Protein AF-A0A504YP47-F1 (afdb_monomer_lite)

pLDDT: mean 89.41, std 5.27, range [58.12, 94.5]

Structure (mmCIF, N/CA/C/O backbone):
data_AF-A0A504YP47-F1
#
_entry.id   AF-A0A504YP47-F1
#
loop_
_atom_site.group_PDB
_atom_site.id
_atom_site.type_symbol
_atom_site.label_atom_id
_atom_site.label_alt_id
_atom_site.label_comp_id
_atom_site.label_asym_id
_atom_site.label_entity_id
_atom_site.label_seq_id
_atom_site.pdbx_PDB_ins_code
_atom_site.Cartn_x
_atom_site.Cartn_y
_atom_site.Cartn_z
_atom_site.occupancy
_atom_site.B_iso_or_equiv
_atom_site.auth_seq_id
_atom_site.auth_comp_id
_atom_site.auth_asym_id
_atom_site.auth_atom_id
_atom_site.pdbx_PDB_model_num
ATOM 1 N N . MET A 1 1 ? 2.021 3.410 6.208 1.00 84.12 1 MET A N 1
ATOM 2 C CA . MET A 1 1 ? 1.884 1.994 5.800 1.00 84.12 1 MET A CA 1
ATOM 3 C C . MET A 1 1 ? 1.279 1.116 6.888 1.00 84.12 1 MET A C 1
ATOM 5 O O . MET A 1 1 ? 0.226 0.559 6.627 1.00 84.12 1 MET A O 1
ATOM 9 N N . CYS A 1 2 ? 1.832 1.035 8.106 1.00 88.00 2 CYS A N 1
ATOM 10 C CA . CYS A 1 2 ? 1.293 0.167 9.175 1.00 88.00 2 CYS A CA 1
ATOM 11 C C . CYS A 1 2 ? -0.195 0.397 9.481 1.00 88.00 2 CYS A C 1
ATOM 13 O O . CYS A 1 2 ? -0.972 -0.548 9.510 1.00 88.00 2 CYS A O 1
ATOM 15 N N . HIS A 1 3 ? -0.620 1.658 9.582 1.00 89.50 3 HIS A N 1
ATOM 16 C CA . HIS A 1 3 ? -2.035 2.006 9.749 1.00 89.50 3 HIS A CA 1
ATOM 17 C C . HIS A 1 3 ? -2.927 1.551 8.575 1.00 89.50 3 HIS A C 1
ATOM 19 O O . HIS A 1 3 ? -4.078 1.180 8.773 1.00 89.50 3 HIS A O 1
ATOM 25 N N . MET A 1 4 ? -2.414 1.564 7.339 1.00 90.25 4 MET A N 1
ATOM 26 C CA . MET A 1 4 ? -3.180 1.123 6.166 1.00 90.25 4 MET A CA 1
ATOM 27 C C . MET A 1 4 ? -3.372 -0.397 6.165 1.00 90.25 4 MET A C 1
ATOM 29 O O . MET A 1 4 ? -4.451 -0.868 5.832 1.00 90.25 4 MET A O 1
ATOM 33 N N . TYR A 1 5 ? -2.358 -1.152 6.591 1.00 91.38 5 TYR A N 1
ATOM 34 C CA . TYR A 1 5 ? -2.474 -2.597 6.800 1.00 91.38 5 TYR A CA 1
ATOM 35 C C . TYR A 1 5 ? -3.440 -2.929 7.944 1.00 91.38 5 TYR A C 1
ATOM 37 O O . TYR A 1 5 ? -4.297 -3.792 7.786 1.00 91.38 5 TYR A O 1
ATOM 45 N N . ALA A 1 6 ? -3.400 -2.172 9.044 1.00 89.81 6 ALA A N 1
ATOM 46 C CA . ALA A 1 6 ? -4.342 -2.349 10.149 1.00 89.81 6 ALA A CA 1
ATOM 47 C C . ALA A 1 6 ? -5.813 -2.155 9.719 1.00 89.81 6 ALA A C 1
ATOM 49 O O . ALA A 1 6 ? -6.683 -2.885 10.184 1.00 89.81 6 ALA A O 1
ATOM 50 N N . ARG A 1 7 ? -6.108 -1.243 8.775 1.00 89.94 7 ARG A N 1
ATOM 51 C CA . ARG A 1 7 ? -7.463 -1.093 8.190 1.00 89.94 7 ARG A CA 1
ATOM 52 C C . ARG A 1 7 ? -7.944 -2.330 7.424 1.00 89.94 7 ARG A C 1
ATOM 54 O O . ARG A 1 7 ? -9.146 -2.530 7.283 1.00 89.94 7 ARG A O 1
ATOM 61 N N . TYR A 1 8 ? -7.017 -3.142 6.927 1.00 88.81 8 TYR A N 1
ATOM 62 C CA . TYR A 1 8 ? -7.295 -4.434 6.305 1.00 88.81 8 TYR A CA 1
ATOM 63 C C . TYR A 1 8 ? -7.292 -5.594 7.308 1.00 88.81 8 TYR A C 1
ATOM 65 O O . TYR A 1 8 ? -7.351 -6.740 6.880 1.00 88.81 8 TYR A O 1
ATOM 73 N N . ASN A 1 9 ? -7.259 -5.304 8.616 1.00 88.62 9 ASN A N 1
ATOM 74 C CA . ASN A 1 9 ? -7.150 -6.287 9.696 1.00 88.62 9 ASN A CA 1
ATOM 75 C C . ASN A 1 9 ? -5.875 -7.153 9.615 1.00 88.62 9 ASN A C 1
ATOM 77 O O . ASN A 1 9 ? -5.836 -8.272 10.116 1.00 88.62 9 ASN A O 1
ATOM 81 N N . GLU A 1 10 ? -4.825 -6.624 8.981 1.00 88.81 10 GLU A N 1
ATOM 82 C CA . GLU A 1 10 ? -3.507 -7.252 8.909 1.00 88.81 10 GLU A CA 1
ATOM 83 C C . GLU A 1 10 ? -2.625 -6.821 10.087 1.00 88.81 10 GLU A C 1
ATOM 85 O O . GLU A 1 10 ? -2.787 -5.736 10.658 1.00 88.81 10 GLU A O 1
ATOM 90 N N . CYS A 1 11 ? -1.630 -7.646 10.423 1.00 88.19 11 CYS A N 1
ATOM 91 C CA . CYS A 1 11 ? -0.679 -7.339 11.488 1.00 88.19 11 CYS A CA 1
ATOM 92 C C . CYS A 1 11 ? 0.088 -6.029 11.220 1.00 88.19 11 CYS A C 1
ATOM 94 O O . CYS A 1 11 ? 0.519 -5.733 10.104 1.00 88.19 11 CYS A O 1
ATOM 96 N N . LEU A 1 12 ? 0.363 -5.264 12.283 1.00 85.88 12 LEU A N 1
ATOM 97 C CA . LEU A 1 12 ? 1.102 -3.995 12.190 1.00 85.88 12 LEU A CA 1
ATOM 98 C C . LEU A 1 12 ? 2.524 -4.168 11.613 1.00 85.88 12 LEU A C 1
ATOM 100 O O . LEU A 1 12 ? 3.062 -3.242 11.005 1.00 85.88 12 LEU A O 1
ATOM 104 N N . PHE A 1 13 ? 3.114 -5.356 11.791 1.00 87.75 13 PHE A N 1
ATOM 105 C CA . PHE A 1 13 ? 4.450 -5.720 11.307 1.00 87.75 13 PHE A CA 1
ATOM 106 C C . PHE A 1 13 ? 4.473 -6.246 9.870 1.00 87.75 13 PHE A C 1
ATOM 108 O O . PHE A 1 13 ? 5.544 -6.300 9.269 1.00 87.75 13 PHE A O 1
ATOM 115 N N . THR A 1 14 ? 3.320 -6.579 9.286 1.00 88.25 14 THR A N 1
ATOM 116 C CA . THR A 1 14 ? 3.214 -7.047 7.898 1.00 88.25 14 THR A CA 1
ATOM 117 C C . THR A 1 14 ? 3.965 -6.145 6.903 1.00 88.25 14 THR A C 1
ATOM 119 O O . THR A 1 14 ? 4.771 -6.669 6.132 1.00 88.25 14 THR A O 1
ATOM 122 N N . PRO A 1 15 ? 3.838 -4.800 6.937 1.00 86.25 15 PRO A N 1
ATOM 123 C CA . PRO A 1 15 ? 4.593 -3.944 6.023 1.00 86.25 15 PRO A CA 1
ATOM 124 C C . PRO A 1 15 ? 6.103 -3.875 6.285 1.00 86.25 15 PRO A C 1
ATOM 126 O O . PRO A 1 15 ? 6.822 -3.386 5.421 1.00 86.25 15 PRO A O 1
ATOM 129 N N . ALA A 1 16 ? 6.590 -4.308 7.450 1.00 86.88 16 ALA A N 1
ATOM 130 C CA . ALA A 1 16 ? 8.022 -4.345 7.756 1.00 86.88 16 ALA A CA 1
ATOM 131 C C . ALA A 1 16 ? 8.689 -5.651 7.289 1.00 86.88 16 ALA A C 1
ATOM 133 O O . ALA A 1 16 ? 9.891 -5.669 7.048 1.00 86.88 16 ALA A O 1
ATOM 134 N N . ILE A 1 17 ? 7.911 -6.733 7.166 1.00 88.94 17 ILE A N 1
ATOM 135 C CA . ILE A 1 17 ? 8.399 -8.068 6.789 1.00 88.94 17 ILE A CA 1
ATOM 136 C C . ILE A 1 17 ? 8.287 -8.291 5.274 1.00 88.94 17 ILE A C 1
ATOM 138 O O . ILE A 1 17 ? 9.126 -8.960 4.675 1.00 88.94 17 ILE A O 1
ATOM 142 N N . ILE A 1 18 ? 7.250 -7.738 4.642 1.00 88.81 18 ILE A N 1
ATOM 143 C CA . ILE A 1 18 ? 6.984 -7.948 3.218 1.00 88.81 18 ILE A CA 1
ATOM 144 C C . ILE A 1 18 ? 7.908 -7.092 2.349 1.00 88.81 18 ILE A C 1
ATOM 146 O O . ILE A 1 18 ? 8.037 -5.883 2.538 1.00 88.81 18 ILE A O 1
ATOM 150 N N . LEU A 1 19 ? 8.481 -7.720 1.320 1.00 84.00 19 LEU A N 1
ATOM 151 C CA . LEU A 1 19 ? 9.195 -7.027 0.255 1.00 84.00 19 LEU A CA 1
ATOM 152 C C . LEU A 1 19 ? 8.203 -6.183 -0.569 1.00 84.00 19 LEU A C 1
ATOM 154 O O . LEU A 1 19 ? 7.264 -6.719 -1.154 1.00 84.00 19 LEU A O 1
ATOM 158 N N . PHE A 1 20 ? 8.426 -4.868 -0.630 1.00 86.56 20 PHE A N 1
ATOM 159 C CA . PHE A 1 20 ? 7.562 -3.892 -1.317 1.00 86.56 20 PHE A CA 1
ATOM 160 C C . PHE A 1 20 ? 6.112 -3.842 -0.791 1.00 86.56 20 PHE A C 1
ATOM 162 O O . PHE A 1 20 ? 5.159 -4.116 -1.527 1.00 86.56 20 PHE A O 1
ATOM 169 N N . PRO A 1 21 ? 5.904 -3.403 0.463 1.00 90.19 21 PRO A N 1
ATOM 170 C CA . PRO A 1 21 ? 4.580 -3.390 1.086 1.00 90.19 21 PRO A CA 1
ATOM 171 C C . PRO A 1 21 ? 3.576 -2.475 0.366 1.00 90.19 21 PRO A C 1
ATOM 173 O O . PRO A 1 21 ? 2.380 -2.745 0.365 1.00 90.19 21 PRO A O 1
ATOM 176 N N . GLY A 1 22 ? 4.032 -1.406 -0.297 1.00 90.25 22 GLY A N 1
ATOM 177 C CA . GLY A 1 22 ? 3.152 -0.537 -1.091 1.00 90.25 22 GLY A CA 1
ATOM 178 C C . GLY A 1 22 ? 2.543 -1.248 -2.293 1.00 90.25 22 GLY A C 1
ATOM 179 O O . GLY A 1 22 ? 1.327 -1.208 -2.481 1.00 90.25 22 GLY A O 1
ATOM 180 N N . LEU A 1 23 ? 3.369 -1.977 -3.047 1.00 92.25 23 LEU A N 1
ATOM 181 C CA . LEU A 1 23 ? 2.926 -2.735 -4.214 1.00 92.25 23 LEU A CA 1
ATOM 182 C C . LEU A 1 23 ? 1.972 -3.866 -3.817 1.00 92.25 23 LEU A C 1
ATOM 184 O O . LEU A 1 23 ? 0.931 -4.027 -4.453 1.00 92.25 23 LEU A O 1
ATOM 188 N N . VAL A 1 24 ? 2.302 -4.610 -2.756 1.00 93.25 24 VAL A N 1
ATOM 189 C CA . VAL A 1 24 ? 1.475 -5.721 -2.261 1.00 93.25 24 VAL A CA 1
ATOM 190 C C . VAL A 1 24 ? 0.127 -5.225 -1.747 1.00 93.25 24 VAL A C 1
ATOM 192 O O . VAL A 1 24 ? -0.913 -5.757 -2.127 1.00 93.25 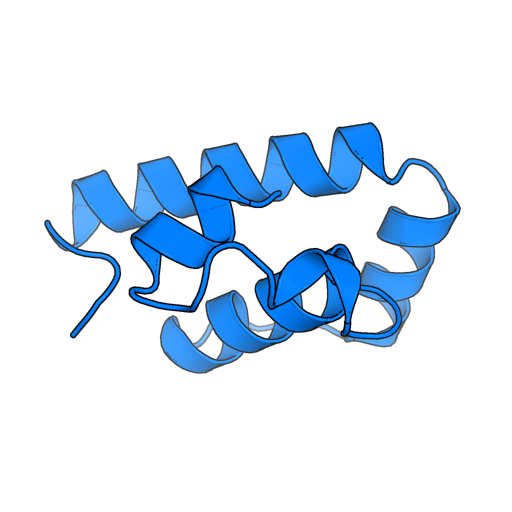24 VAL A O 1
ATOM 195 N N . LEU A 1 25 ? 0.107 -4.169 -0.932 1.00 93.19 25 LEU A N 1
ATOM 196 C CA . LEU A 1 25 ? -1.151 -3.615 -0.435 1.00 93.19 25 LEU A CA 1
ATOM 197 C C . LEU A 1 25 ? -2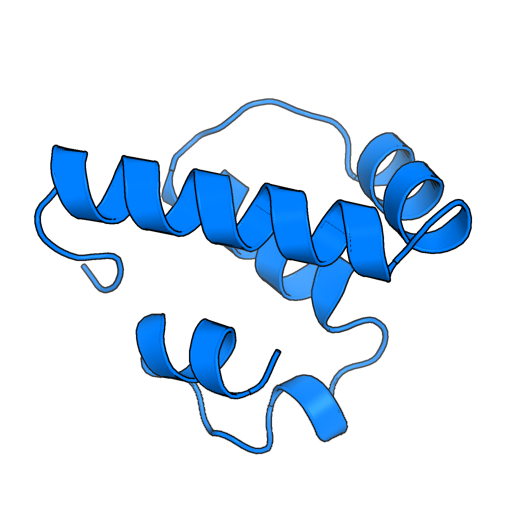.024 -3.082 -1.577 1.00 93.19 25 LEU A C 1
ATOM 199 O O . LEU A 1 25 ? -3.238 -3.269 -1.588 1.00 93.19 25 LEU A O 1
ATOM 203 N N . ARG A 1 26 ? -1.402 -2.436 -2.564 1.00 93.38 26 ARG A N 1
ATOM 204 C CA . ARG A 1 26 ? -2.075 -1.876 -3.735 1.00 93.38 26 ARG A CA 1
ATOM 205 C C . ARG A 1 26 ? -2.628 -2.953 -4.674 1.00 93.38 26 ARG A C 1
ATOM 207 O O . ARG A 1 26 ? -3.710 -2.760 -5.234 1.00 93.38 26 ARG A O 1
ATOM 214 N N . SER A 1 27 ? -1.914 -4.058 -4.878 1.00 92.88 27 SER A N 1
ATOM 215 C CA . SER A 1 27 ? -2.410 -5.183 -5.677 1.00 92.88 27 SER A CA 1
ATOM 216 C C . SER A 1 27 ? -3.560 -5.891 -4.963 1.00 92.88 27 SER A C 1
ATOM 218 O O . SER A 1 27 ? -4.598 -6.128 -5.581 1.00 92.88 27 SER A O 1
ATOM 220 N N . TYR A 1 28 ? -3.432 -6.114 -3.652 1.00 92.06 28 TYR A N 1
ATOM 221 C CA . TYR A 1 28 ? -4.483 -6.687 -2.813 1.00 92.06 28 TYR A CA 1
ATOM 222 C C . TYR A 1 28 ? -5.753 -5.827 -2.803 1.00 92.06 28 TYR A C 1
ATOM 224 O O . TYR A 1 28 ? -6.839 -6.325 -3.101 1.00 92.06 28 TYR A O 1
ATOM 232 N N . HIS A 1 29 ? -5.616 -4.517 -2.571 1.00 92.31 29 HIS A N 1
ATOM 233 C CA . HIS A 1 29 ? -6.720 -3.556 -2.626 1.00 92.31 29 HIS A CA 1
ATOM 234 C C . HIS A 1 29 ? -7.479 -3.645 -3.955 1.00 92.31 29 HIS A C 1
ATOM 236 O O . HIS A 1 29 ? -8.709 -3.674 -3.994 1.00 92.31 29 HIS A O 1
ATOM 242 N N . ARG A 1 30 ? -6.756 -3.691 -5.078 1.00 92.38 30 ARG A N 1
ATOM 243 C CA . ARG A 1 30 ? -7.381 -3.765 -6.402 1.00 92.38 30 ARG A CA 1
ATOM 244 C C . ARG A 1 30 ? -8.038 -5.100 -6.686 1.00 92.38 30 ARG A C 1
ATOM 246 O O . ARG A 1 30 ? -9.130 -5.101 -7.246 1.00 92.38 30 ARG A O 1
ATOM 253 N N . ALA A 1 31 ? -7.406 -6.201 -6.291 1.00 91.31 31 ALA A N 1
ATOM 254 C CA . ALA A 1 31 ? -7.994 -7.526 -6.413 1.00 91.31 31 ALA A CA 1
ATOM 255 C C . ALA A 1 31 ? -9.316 -7.602 -5.633 1.00 91.31 31 ALA A C 1
ATOM 257 O O . ALA A 1 31 ? -10.326 -8.041 -6.182 1.00 91.31 31 ALA A O 1
ATOM 258 N N . LYS A 1 32 ? -9.339 -7.077 -4.399 1.00 90.69 32 LYS A N 1
ATOM 259 C CA . LYS A 1 32 ? -10.533 -7.055 -3.546 1.00 90.69 32 LYS A CA 1
ATOM 260 C C . LYS A 1 32 ? -11.663 -6.210 -4.134 1.00 90.69 32 LYS A C 1
ATOM 262 O O . LYS A 1 32 ? -12.803 -6.659 -4.193 1.00 90.69 32 LYS A O 1
ATOM 267 N N . HIS A 1 33 ? -11.345 -5.010 -4.612 1.00 90.19 33 HIS A N 1
ATOM 268 C CA 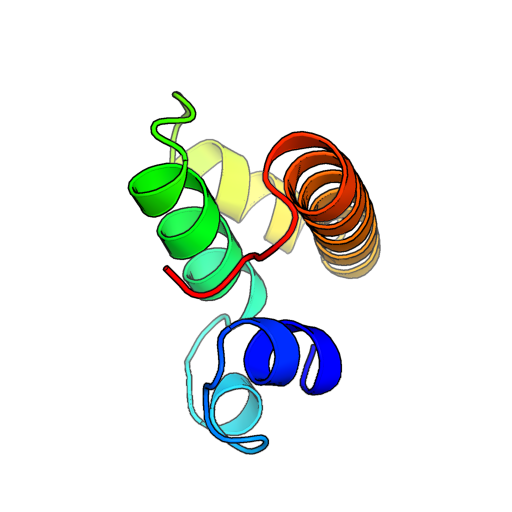. HIS A 1 33 ? -12.335 -4.077 -5.159 1.00 90.19 33 HIS A CA 1
ATOM 269 C C . HIS A 1 33 ? -12.557 -4.217 -6.679 1.00 90.19 33 HIS A C 1
ATOM 271 O O . HIS A 1 33 ? -13.205 -3.363 -7.277 1.00 90.19 33 HIS A O 1
ATOM 277 N N . ARG A 1 34 ? -12.031 -5.279 -7.314 1.00 89.50 34 ARG A N 1
ATOM 278 C CA . ARG A 1 34 ? -12.110 -5.545 -8.769 1.00 89.50 34 ARG A CA 1
ATOM 279 C C . ARG A 1 34 ? -11.712 -4.344 -9.644 1.00 89.50 34 ARG A C 1
ATOM 281 O O . ARG A 1 34 ? -12.298 -4.098 -10.695 1.00 89.50 34 ARG A O 1
ATOM 288 N N . ILE A 1 35 ? -10.693 -3.601 -9.217 1.00 89.38 35 ILE A N 1
ATOM 289 C CA . ILE A 1 35 ? -10.179 -2.430 -9.937 1.00 89.38 35 ILE A CA 1
ATOM 290 C C . ILE A 1 35 ? -9.156 -2.903 -10.973 1.00 89.38 35 ILE A C 1
ATOM 292 O O . ILE A 1 35 ? -8.112 -3.457 -10.627 1.00 89.38 35 ILE A O 1
ATOM 296 N N . THR A 1 36 ? -9.427 -2.655 -12.252 1.00 90.06 36 THR A N 1
ATOM 297 C CA . THR A 1 36 ? -8.530 -3.028 -13.353 1.00 90.06 36 THR A CA 1
ATOM 298 C C . THR A 1 36 ? -7.259 -2.180 -13.383 1.00 90.06 36 THR A C 1
ATOM 300 O O . THR A 1 36 ? -7.298 -0.962 -13.205 1.00 90.06 36 THR A O 1
ATOM 303 N N . GLY A 1 37 ? -6.124 -2.807 -13.682 1.00 88.50 37 GLY A N 1
ATOM 304 C CA . GLY A 1 37 ? -4.843 -2.131 -13.873 1.00 88.50 37 GLY A CA 1
ATOM 305 C C . GLY A 1 37 ? -3.708 -3.128 -14.095 1.00 88.50 37 GLY A C 1
ATOM 306 O O . GLY A 1 37 ? -3.939 -4.333 -14.115 1.00 88.50 37 GLY A O 1
ATOM 307 N N . SER A 1 38 ? -2.481 -2.631 -14.256 1.00 90.88 38 SER A N 1
ATOM 308 C CA . SER A 1 38 ? -1.296 -3.470 -14.452 1.00 90.88 38 SER A CA 1
ATOM 309 C C . SER A 1 38 ? -0.305 -3.332 -13.298 1.00 90.88 38 SER A C 1
ATOM 311 O O . SER A 1 38 ? 0.068 -2.221 -12.921 1.00 90.88 38 SER A O 1
ATOM 313 N N . LEU A 1 39 ? 0.184 -4.473 -12.797 1.00 91.50 39 LEU A N 1
ATOM 314 C CA . LEU A 1 39 ? 1.188 -4.529 -11.725 1.00 91.50 39 LEU A CA 1
ATOM 315 C C . LEU A 1 39 ? 2.485 -3.806 -12.101 1.00 91.50 39 LEU A C 1
ATOM 317 O O . LEU A 1 39 ? 3.109 -3.166 -11.262 1.00 91.50 39 LEU A O 1
ATOM 321 N N . PHE A 1 40 ? 2.876 -3.868 -13.376 1.00 92.38 40 PHE A N 1
ATOM 322 C CA . PHE A 1 40 ? 4.082 -3.196 -13.850 1.00 92.38 40 PHE A CA 1
ATOM 323 C C . PHE A 1 40 ? 3.981 -1.670 -13.731 1.00 92.38 40 PHE A C 1
ATOM 325 O O . PHE A 1 40 ? 4.932 -1.015 -13.313 1.00 92.38 40 PHE A O 1
ATOM 332 N N . ARG A 1 41 ? 2.811 -1.091 -14.037 1.00 90.56 41 ARG A N 1
ATOM 333 C CA . ARG A 1 41 ? 2.593 0.355 -13.898 1.00 90.56 41 ARG A CA 1
ATOM 334 C C . ARG A 1 41 ? 2.603 0.776 -12.431 1.00 90.56 41 ARG A C 1
ATOM 336 O O . ARG A 1 41 ? 3.083 1.853 -12.101 1.00 90.56 41 ARG A O 1
ATOM 343 N N . ASP A 1 42 ? 2.119 -0.090 -11.552 1.00 90.94 42 ASP A N 1
ATOM 344 C CA . ASP A 1 42 ? 2.116 0.151 -10.110 1.00 90.94 42 ASP A CA 1
ATOM 345 C C . ASP A 1 42 ? 3.517 0.143 -9.532 1.00 90.94 42 ASP A C 1
ATOM 347 O O . ASP A 1 42 ? 3.871 1.036 -8.770 1.00 90.94 42 ASP A O 1
ATOM 351 N N . TRP A 1 43 ? 4.319 -0.835 -9.947 1.00 92.19 43 TRP A N 1
ATOM 352 C CA . TRP A 1 43 ? 5.727 -0.897 -9.602 1.00 92.19 43 TRP A CA 1
ATOM 353 C C . TRP A 1 43 ? 6.472 0.340 -10.113 1.00 92.19 43 TRP A C 1
ATOM 355 O O . TRP A 1 43 ? 7.195 0.967 -9.347 1.00 92.19 43 TRP A O 1
ATOM 365 N N . ALA A 1 44 ? 6.222 0.772 -11.354 1.00 92.50 44 ALA A N 1
ATOM 366 C CA . ALA A 1 44 ? 6.816 1.995 -11.890 1.00 92.50 44 ALA A CA 1
ATOM 367 C C . ALA A 1 44 ? 6.436 3.246 -11.069 1.00 92.50 44 ALA A C 1
ATOM 369 O O . ALA A 1 44 ? 7.292 4.092 -10.807 1.00 92.50 44 ALA A O 1
ATOM 370 N N . HIS A 1 45 ? 5.183 3.358 -10.612 1.00 89.88 45 HIS A N 1
ATOM 371 C CA . HIS A 1 45 ? 4.749 4.455 -9.739 1.00 89.88 45 HIS A CA 1
ATOM 372 C C . HIS A 1 45 ? 5.390 4.401 -8.346 1.00 89.88 45 HIS A C 1
ATOM 374 O O . HIS A 1 45 ? 5.810 5.439 -7.834 1.00 89.88 45 HIS A O 1
ATOM 380 N N . GLU A 1 46 ? 5.494 3.212 -7.751 1.00 90.12 46 GLU A N 1
ATOM 381 C CA . GLU A 1 46 ? 6.176 2.996 -6.468 1.00 90.12 46 GLU A CA 1
ATOM 382 C C . GLU A 1 46 ? 7.679 3.304 -6.562 1.00 90.12 46 GLU A C 1
ATOM 384 O O . GLU A 1 46 ? 8.233 3.906 -5.647 1.00 90.12 46 GLU A O 1
ATOM 389 N N . CYS A 1 47 ? 8.339 2.972 -7.678 1.00 90.62 47 CYS A N 1
ATOM 390 C CA . CYS A 1 47 ? 9.744 3.312 -7.914 1.00 90.62 47 CYS A CA 1
ATOM 391 C C . CYS A 1 47 ? 9.966 4.807 -8.178 1.00 90.62 47 CYS A C 1
ATOM 393 O O . CYS A 1 47 ? 10.993 5.348 -7.779 1.00 90.62 47 CYS A O 1
ATOM 395 N N . CYS A 1 48 ? 9.026 5.479 -8.850 1.00 92.50 48 CYS A N 1
ATOM 396 C CA . CYS A 1 48 ? 9.139 6.903 -9.166 1.00 92.50 48 CYS A CA 1
ATOM 397 C C . CYS A 1 48 ? 8.908 7.794 -7.935 1.00 92.50 48 CYS A C 1
ATOM 399 O O . CYS A 1 48 ? 9.695 8.700 -7.670 1.00 92.50 48 CYS A O 1
ATOM 401 N N . CYS A 1 49 ? 7.835 7.549 -7.176 1.00 92.31 49 CYS A N 1
ATOM 402 C CA . CYS A 1 49 ? 7.550 8.272 -5.938 1.00 92.31 49 CYS A CA 1
ATOM 403 C C . CYS A 1 49 ? 6.735 7.384 -4.978 1.00 92.31 49 CYS A C 1
ATOM 405 O O . CYS A 1 49 ? 5.499 7.428 -5.007 1.00 92.31 49 CYS A O 1
ATOM 407 N N . PRO A 1 50 ? 7.386 6.631 -4.072 1.00 87.25 50 PRO A N 1
ATOM 408 C CA . PRO A 1 50 ? 6.688 5.712 -3.168 1.00 87.25 50 PRO A CA 1
ATOM 409 C C . PRO A 1 50 ? 5.764 6.451 -2.191 1.00 87.25 50 PRO A C 1
ATOM 411 O O . PRO A 1 50 ? 4.689 5.970 -1.845 1.00 87.25 50 PRO A O 1
ATOM 414 N N . LEU A 1 51 ? 6.129 7.673 -1.786 1.00 90.31 51 LEU A N 1
ATOM 415 C CA . LEU A 1 51 ? 5.285 8.515 -0.934 1.00 90.31 51 LEU A CA 1
ATOM 416 C C . LEU A 1 51 ? 4.003 8.943 -1.655 1.00 90.31 51 LEU A C 1
ATOM 418 O O . LEU A 1 51 ? 2.915 8.838 -1.095 1.00 90.31 51 LEU A O 1
ATOM 422 N N . CYS A 1 52 ? 4.114 9.382 -2.910 1.00 92.25 52 CYS A N 1
ATOM 423 C CA . CYS A 1 52 ? 2.967 9.764 -3.729 1.00 92.25 52 CYS A CA 1
ATOM 424 C C . CYS A 1 52 ? 2.063 8.555 -3.981 1.00 92.25 52 CYS A C 1
ATOM 426 O O . CYS A 1 52 ? 0.843 8.646 -3.846 1.00 92.25 52 CYS A O 1
ATOM 428 N N . ALA A 1 53 ? 2.674 7.410 -4.292 1.00 91.81 53 ALA A N 1
ATOM 429 C CA . ALA A 1 53 ? 1.983 6.150 -4.487 1.00 91.81 53 ALA A CA 1
ATOM 430 C C . ALA A 1 53 ? 1.233 5.729 -3.209 1.00 91.81 53 ALA A C 1
ATOM 432 O O . ALA A 1 53 ? 0.065 5.346 -3.294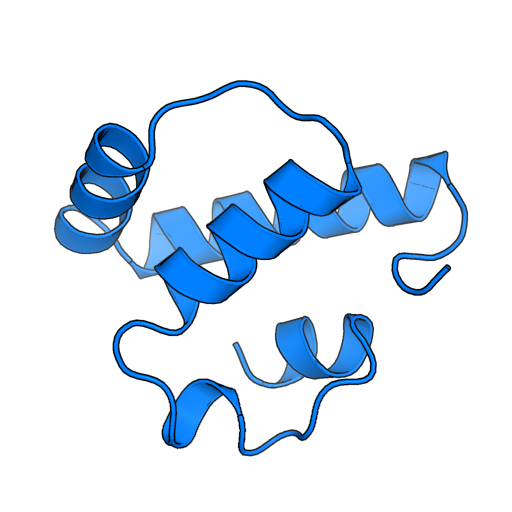 1.00 91.81 53 ALA A O 1
ATOM 433 N N . ALA A 1 54 ? 1.836 5.863 -2.026 1.00 91.62 54 ALA A N 1
ATOM 434 C C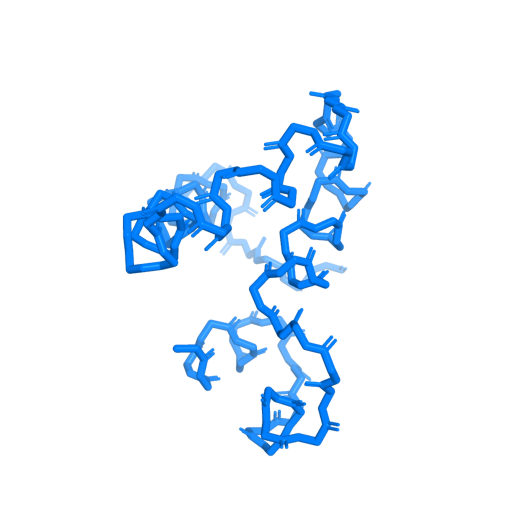A . ALA A 1 54 ? 1.174 5.595 -0.749 1.00 91.62 54 ALA A CA 1
ATOM 435 C C . ALA A 1 54 ? 0.040 6.594 -0.446 1.00 91.62 54 ALA A C 1
ATOM 437 O O . ALA A 1 54 ? -1.041 6.184 -0.028 1.00 91.62 54 ALA A O 1
ATOM 438 N N . CYS A 1 55 ? 0.240 7.892 -0.698 1.00 94.19 55 CYS A N 1
ATOM 439 C CA . CYS A 1 55 ? -0.792 8.922 -0.528 1.00 94.19 55 CYS A CA 1
ATOM 440 C C . CYS A 1 5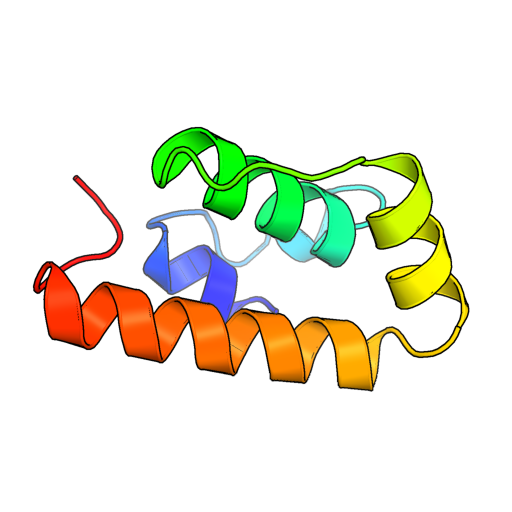5 ? -1.997 8.698 -1.449 1.00 94.19 55 CYS A C 1
ATOM 442 O O . CYS A 1 55 ? -3.142 8.884 -1.034 1.00 94.19 55 CYS A O 1
ATOM 444 N N . GLN A 1 56 ? -1.748 8.291 -2.694 1.00 93.56 56 GLN A N 1
ATOM 445 C CA . GLN A 1 56 ? -2.802 7.923 -3.632 1.00 93.56 56 GLN A CA 1
ATOM 446 C C . GLN A 1 56 ? -3.579 6.705 -3.119 1.00 93.56 56 GLN A C 1
ATOM 448 O O . GLN A 1 56 ? -4.804 6.741 -3.086 1.00 93.56 56 GLN A O 1
ATOM 453 N N . LEU A 1 57 ? -2.876 5.676 -2.634 1.00 93.38 57 LEU A N 1
ATOM 454 C CA . LEU A 1 57 ? -3.508 4.478 -2.082 1.00 93.38 57 LEU A CA 1
ATOM 455 C C . LEU A 1 57 ? -4.365 4.789 -0.842 1.00 93.38 57 LEU A C 1
ATOM 457 O O . LEU A 1 57 ? -5.476 4.286 -0.734 1.00 93.38 57 LEU A O 1
ATOM 461 N N . ASP A 1 58 ? -3.901 5.655 0.067 1.00 94.50 58 ASP A N 1
ATOM 462 C CA . ASP A 1 58 ? -4.689 6.087 1.236 1.00 94.50 58 ASP A CA 1
ATOM 463 C C . ASP A 1 58 ? -5.979 6.805 0.835 1.00 94.50 58 ASP A C 1
ATOM 465 O O . ASP A 1 58 ? -7.030 6.610 1.449 1.00 94.50 58 ASP A O 1
ATOM 469 N N . ARG A 1 59 ? -5.899 7.657 -0.193 1.00 94.38 59 ARG A N 1
ATOM 470 C CA . ARG A 1 59 ? -7.057 8.380 -0.722 1.00 94.38 59 ARG A CA 1
ATOM 471 C C . ARG A 1 59 ? -8.076 7.408 -1.308 1.00 94.38 59 ARG A C 1
ATOM 473 O O . ARG A 1 59 ? -9.261 7.545 -1.011 1.00 94.38 59 ARG A O 1
ATOM 480 N N . ASP A 1 60 ? -7.607 6.436 -2.083 1.00 93.50 60 ASP A N 1
ATOM 481 C CA . ASP A 1 60 ? -8.453 5.410 -2.692 1.00 93.50 60 ASP A CA 1
ATOM 482 C C . ASP A 1 60 ? -9.116 4.543 -1.613 1.00 93.50 60 ASP A C 1
ATOM 484 O O . ASP A 1 60 ? -10.331 4.353 -1.638 1.00 93.50 60 ASP A O 1
ATOM 488 N N . MET A 1 61 ? -8.359 4.124 -0.594 1.00 93.06 61 MET A N 1
ATOM 489 C CA . MET A 1 61 ? -8.888 3.393 0.561 1.00 93.06 61 MET A CA 1
ATOM 490 C C . MET A 1 61 ? -9.996 4.169 1.274 1.00 93.06 61 MET A C 1
ATOM 492 O O . MET A 1 61 ? -11.065 3.621 1.513 1.00 93.06 61 MET A O 1
ATOM 496 N N . LYS A 1 62 ? -9.778 5.454 1.578 1.00 94.06 62 LYS A N 1
ATOM 497 C CA . LYS A 1 62 ? -10.795 6.304 2.222 1.00 94.06 62 LYS A CA 1
ATOM 498 C C . LYS A 1 62 ? -12.037 6.482 1.354 1.00 94.06 62 LYS A C 1
ATOM 500 O O . LYS A 1 62 ? -13.136 6.628 1.881 1.00 94.06 62 LYS A O 1
ATOM 505 N N . HIS A 1 63 ? -11.873 6.528 0.035 1.00 93.19 63 HIS A N 1
ATOM 506 C CA . HIS A 1 63 ? -12.998 6.617 -0.888 1.00 93.19 63 HIS A CA 1
ATOM 507 C C . HIS A 1 63 ? -13.826 5.326 -0.873 1.00 93.19 63 HIS A C 1
ATOM 509 O O . HIS A 1 63 ? -15.046 5.387 -0.734 1.00 93.19 63 HIS A O 1
ATOM 515 N N . MET A 1 64 ? -13.163 4.167 -0.918 1.00 90.69 64 MET A N 1
ATOM 516 C CA . MET A 1 64 ? -13.818 2.858 -0.841 1.00 90.69 64 MET A CA 1
ATOM 517 C C . MET A 1 64 ? -14.474 2.616 0.521 1.00 90.69 64 MET A C 1
ATOM 519 O O . MET A 1 64 ? -15.590 2.111 0.581 1.00 90.69 64 MET A O 1
ATOM 523 N N . GLU A 1 65 ? -13.828 3.037 1.608 1.00 90.81 65 GLU A N 1
ATOM 524 C CA . GLU A 1 65 ? -14.364 2.965 2.971 1.00 90.81 65 GLU A CA 1
ATOM 525 C C . GLU A 1 65 ? -15.648 3.794 3.116 1.00 90.81 65 GLU A C 1
ATOM 527 O O . GLU A 1 65 ? -16.620 3.330 3.700 1.00 90.81 65 GLU A O 1
ATOM 532 N N . LYS A 1 66 ? -15.707 4.984 2.504 1.00 91.88 66 LYS A N 1
ATOM 533 C CA . LYS A 1 66 ? -16.934 5.798 2.463 1.00 91.88 66 LYS A CA 1
ATOM 534 C C . LYS A 1 66 ? -18.045 5.177 1.618 1.00 91.88 66 LYS A C 1
ATOM 536 O O . LYS A 1 66 ? -19.212 5.390 1.926 1.00 91.88 66 LYS A O 1
ATOM 541 N N . MET A 1 67 ? -17.696 4.463 0.550 1.00 89.94 67 MET A N 1
ATOM 542 C CA . MET A 1 67 ? -18.671 3.867 -0.366 1.00 89.94 67 MET A CA 1
ATOM 543 C C . MET A 1 67 ? -19.261 2.561 0.182 1.00 89.94 67 MET A C 1
ATOM 545 O O . MET A 1 67 ? -20.465 2.351 0.086 1.00 89.94 67 MET A O 1
ATOM 549 N N . ASN A 1 68 ? -18.425 1.706 0.780 1.00 85.94 68 ASN A N 1
ATOM 550 C CA . ASN A 1 68 ? -18.806 0.360 1.223 1.00 85.94 68 ASN A CA 1
ATOM 551 C C . ASN A 1 68 ? -18.949 0.227 2.750 1.00 85.94 68 ASN A C 1
ATOM 553 O O . ASN A 1 68 ? -19.319 -0.837 3.238 1.00 85.94 68 ASN A O 1
ATOM 557 N N . GLY A 1 69 ? -18.629 1.270 3.521 1.00 82.06 69 GLY A N 1
ATOM 558 C CA . GLY A 1 69 ? -18.677 1.282 4.987 1.00 82.06 69 GLY A CA 1
ATOM 559 C C . GLY A 1 69 ? -17.485 0.597 5.664 1.00 82.06 69 GLY A C 1
ATOM 560 O O . GLY A 1 69 ? -17.046 1.051 6.717 1.00 82.06 69 GLY A O 1
ATOM 561 N N . THR A 1 70 ? -16.924 -0.459 5.067 1.00 79.94 70 THR A N 1
ATOM 562 C CA . THR A 1 70 ? -15.738 -1.164 5.580 1.00 79.94 70 THR A CA 1
ATOM 563 C C . THR A 1 70 ? -14.802 -1.620 4.454 1.00 79.94 70 THR A C 1
ATOM 565 O O . THR A 1 70 ? -15.218 -1.891 3.327 1.00 79.94 70 THR A O 1
ATOM 568 N N . LEU A 1 71 ? -13.502 -1.714 4.763 1.00 81.12 71 LEU A N 1
ATOM 569 C CA . LEU A 1 71 ? -12.478 -2.297 3.874 1.00 81.12 71 LEU A CA 1
ATOM 570 C C . LEU A 1 71 ? -12.297 -3.810 4.112 1.00 81.12 71 LEU A C 1
ATOM 572 O O . LEU A 1 71 ? -11.856 -4.549 3.228 1.00 81.12 71 LEU A O 1
ATOM 576 N N . HIS A 1 72 ? -12.665 -4.290 5.301 1.00 70.56 72 HIS A N 1
ATOM 577 C CA . HIS A 1 72 ? -12.599 -5.691 5.709 1.00 70.56 72 HIS A CA 1
ATOM 578 C C . HIS A 1 72 ? -14.001 -6.326 5.689 1.00 70.56 72 HIS A C 1
ATOM 580 O O . HIS A 1 72 ? -14.681 -6.394 6.710 1.00 70.56 72 HIS A O 1
ATOM 586 N N . ILE A 1 73 ? -14.433 -6.747 4.499 1.00 58.12 73 ILE A N 1
ATOM 587 C CA . ILE A 1 73 ? -15.466 -7.775 4.283 1.00 58.12 73 ILE A CA 1
ATOM 588 C C . ILE A 1 73 ? -14.795 -9.101 3.967 1.00 58.12 73 ILE A C 1
ATOM 590 O O . ILE A 1 73 ? -13.782 -9.039 3.220 1.00 58.12 73 ILE A O 1
#

Radius of gyration: 11.67 Å; chains: 1; bounding box: 29×18×27 Å

Sequence (73 aa):
MCHMYARYNECLFTPAIILFPGLVLRSYHRAKHRITGSLFRDWAHECCCPLCAACQLDRDMKHMEKMNGTLHI

Organism: Fasciola gigantica (NCBI:txid46835)

InterPro domains:
  IPR006461 PLAC8 motif-containing protein [TIGR01571] (14-63)

Secondary structure (DSSP, 8-state):
-HHHHHHTT--TTHHHHSSSHHHHHHHHHHHHTT----HHHHHHHHHH-HHHHHHHHHHHHHHHHHHHS-S--

Foldseek 3Di:
DLVLCVLQVHHSCVCVPDDPSLLVSVVVLCVLVVPDDDSVVLVVVCVVPVPVSVVVVVVVLVVVCVVVVGSHD